Protein AF-A0A1F5L7I4-F1 (afdb_monomer)

Foldseek 3Di:
DDDPLVVCVVVVDQDAAEQDCPVVCVVSVHPYHDYDPVSVVV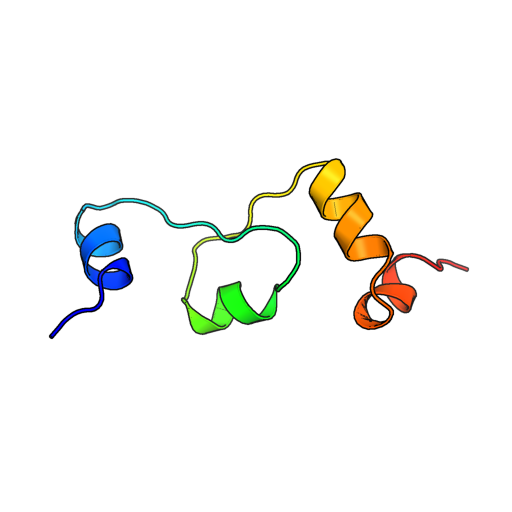NCPDPVCVVVVDDD

Solvent-accessible surface area (backbone atoms only — not comparable to full-atom values): 3607 Å² total; per-residue (Å²): 132,83,50,74,68,56,54,46,46,72,74,71,50,87,57,68,41,64,58,78,47,75,70,53,35,66,76,65,69,38,88,45,66,53,79,50,72,72,38,51,60,57,38,65,72,35,76,94,42,38,79,79,69,64,71,133

Mean predicted aligned error: 6.33 Å

Secondary structure (DSSP, 8-state):
---HHHHHHHTTPPPEE-TT-HHHHHHTT-SEE---HHHHHHHHTSGGGHHHH---

Structure (mmCIF, N/CA/C/O backbone):
data_AF-A0A1F5L7I4-F1
#
_entry.id   AF-A0A1F5L7I4-F1
#
loop_
_atom_site.group_PDB
_atom_site.id
_atom_site.type_symbol
_atom_site.label_atom_id
_atom_site.label_alt_id
_atom_site.label_comp_id
_atom_site.label_asym_id
_atom_site.label_entity_id
_atom_site.label_seq_id
_atom_site.pdbx_PDB_ins_code
_atom_site.Cartn_x
_atom_site.Cartn_y
_atom_site.Cartn_z
_atom_site.occupancy
_atom_site.B_iso_or_equiv
_atom_site.auth_seq_id
_atom_site.auth_comp_id
_atom_site.auth_asym_id
_atom_site.auth_atom_id
_atom_site.pdbx_PDB_model_num
ATOM 1 N N . MET A 1 1 ? -5.532 -10.712 23.328 1.00 80.00 1 MET A N 1
ATOM 2 C CA . MET A 1 1 ? -5.562 -9.233 23.357 1.00 80.00 1 MET A CA 1
ATOM 3 C C . MET A 1 1 ? -5.650 -8.753 21.923 1.00 80.00 1 MET A C 1
ATOM 5 O O . MET A 1 1 ? -4.911 -9.286 21.107 1.00 80.00 1 MET A O 1
ATOM 9 N N . ALA A 1 2 ? -6.562 -7.833 21.613 1.00 83.88 2 ALA A N 1
ATOM 10 C CA . ALA A 1 2 ? -6.661 -7.263 20.270 1.00 83.88 2 ALA A CA 1
ATOM 11 C C . ALA A 1 2 ? -5.479 -6.316 20.008 1.00 83.88 2 ALA A C 1
ATOM 13 O O . ALA A 1 2 ? -5.055 -5.590 20.908 1.00 83.88 2 ALA A O 1
ATOM 14 N N .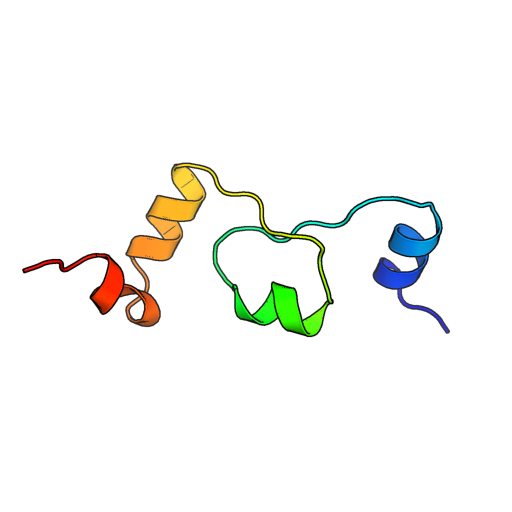 SER A 1 3 ? -4.947 -6.335 18.790 1.00 90.75 3 SER A N 1
ATOM 15 C CA . SER A 1 3 ? -3.913 -5.409 18.328 1.00 90.75 3 SER A CA 1
ATOM 16 C C . SER A 1 3 ? -4.438 -3.971 18.246 1.00 90.75 3 SER A C 1
ATOM 18 O O . SER A 1 3 ? -5.638 -3.740 18.093 1.00 90.75 3 SER A O 1
ATOM 20 N N . SER A 1 4 ? -3.541 -2.981 18.270 1.00 92.50 4 SER A N 1
ATOM 21 C CA . SER A 1 4 ? -3.921 -1.570 18.090 1.00 92.50 4 SER A CA 1
ATOM 22 C C . SER A 1 4 ? -4.640 -1.316 16.758 1.00 92.50 4 SER A C 1
ATOM 24 O O . SER A 1 4 ? -5.522 -0.466 16.684 1.00 92.50 4 SER A O 1
ATOM 26 N N . LEU A 1 5 ? -4.314 -2.086 15.713 1.00 87.69 5 LEU A N 1
ATOM 27 C CA . LEU A 1 5 ? -5.002 -2.021 14.423 1.00 87.69 5 LEU A CA 1
ATOM 28 C C . LEU A 1 5 ? -6.452 -2.516 14.522 1.00 87.69 5 LEU A C 1
ATOM 30 O O . LEU A 1 5 ? -7.352 -1.898 13.961 1.00 87.69 5 LEU A O 1
ATOM 34 N N . GLU A 1 6 ? -6.694 -3.615 15.238 1.00 87.69 6 GLU A N 1
ATOM 35 C CA . GLU A 1 6 ? -8.048 -4.135 15.468 1.00 87.69 6 GLU A CA 1
ATOM 36 C C . GLU A 1 6 ? -8.880 -3.180 16.327 1.00 87.69 6 GLU A C 1
ATOM 38 O O . GLU A 1 6 ? -10.057 -2.970 16.044 1.00 87.69 6 GLU A O 1
ATOM 43 N N 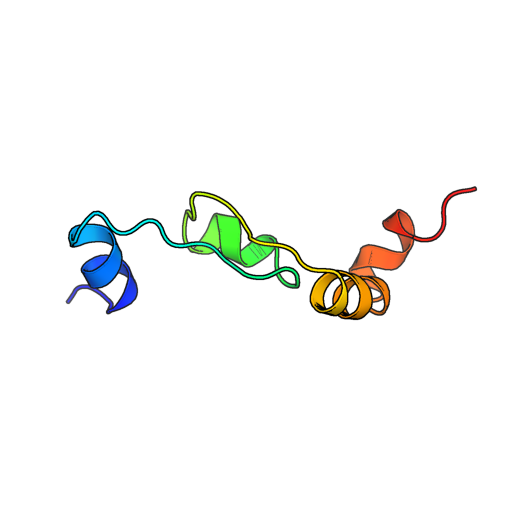. GLN A 1 7 ? -8.258 -2.541 17.321 1.00 91.81 7 GLN A N 1
ATOM 44 C CA . GLN A 1 7 ? -8.903 -1.505 18.129 1.00 91.81 7 GLN A CA 1
ATOM 45 C C . GLN A 1 7 ? -9.298 -0.285 17.284 1.00 91.81 7 GLN A C 1
ATOM 47 O O . GLN A 1 7 ? -10.410 0.211 17.429 1.00 91.81 7 GLN A O 1
ATOM 52 N N . LEU A 1 8 ? -8.441 0.156 16.355 1.00 89.69 8 LEU A N 1
ATOM 53 C CA . LEU A 1 8 ? -8.752 1.251 15.430 1.00 89.69 8 LEU A CA 1
ATOM 54 C C . LEU A 1 8 ? -9.884 0.890 14.457 1.00 89.69 8 LEU A C 1
ATOM 56 O O . LEU A 1 8 ? -10.743 1.711 14.164 1.00 89.69 8 LEU A O 1
ATOM 60 N N . LYS A 1 9 ? -9.937 -0.352 13.968 1.00 86.44 9 LYS A N 1
ATOM 61 C CA . LYS A 1 9 ? -11.069 -0.796 13.138 1.00 86.44 9 LYS A CA 1
ATOM 62 C C . LYS A 1 9 ? -12.379 -0.830 13.931 1.00 86.44 9 LYS A C 1
ATOM 64 O O . LYS A 1 9 ? -13.430 -0.503 13.385 1.00 86.44 9 LYS A O 1
ATOM 69 N N . ALA A 1 10 ? -12.321 -1.178 15.217 1.00 89.50 10 ALA A N 1
ATOM 70 C CA . ALA A 1 10 ? -13.493 -1.231 16.089 1.00 89.50 10 ALA A CA 1
ATOM 71 C C . ALA A 1 10 ? -14.129 0.147 16.360 1.00 89.50 10 ALA A C 1
ATOM 73 O O . ALA A 1 10 ? -15.306 0.199 16.707 1.00 89.50 10 ALA A O 1
ATOM 74 N N . THR A 1 11 ? -13.413 1.262 16.151 1.00 92.62 11 THR A N 1
ATOM 75 C CA . THR A 1 11 ? -13.995 2.617 16.238 1.00 92.62 11 THR A CA 1
ATOM 76 C C . THR A 1 11 ? -14.806 3.010 14.998 1.00 92.62 11 THR A C 1
ATOM 78 O O . THR A 1 11 ? -15.304 4.130 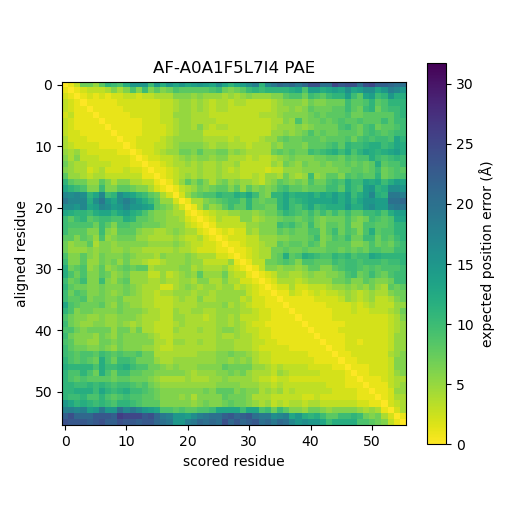14.925 1.00 92.62 11 THR A O 1
ATOM 81 N N . GLY A 1 12 ? -14.922 2.121 14.004 1.00 86.31 12 GLY A N 1
ATOM 82 C CA . GLY A 1 12 ? -15.543 2.412 12.709 1.00 86.31 12 GLY A CA 1
ATOM 83 C C . GLY A 1 12 ? -14.617 3.144 11.733 1.00 86.31 12 GLY A C 1
ATOM 84 O O . GLY A 1 12 ? -15.061 3.570 10.668 1.00 86.31 12 GLY A O 1
ATOM 85 N N . SER A 1 13 ? -13.334 3.304 12.070 1.00 87.12 13 SER A N 1
ATOM 86 C CA . SER A 1 13 ? -12.356 3.944 11.192 1.00 87.12 13 SER A CA 1
ATOM 87 C C . SER A 1 13 ? -11.961 3.024 10.034 1.00 87.12 13 SER A C 1
ATOM 89 O O . SER A 1 13 ? -11.651 1.847 10.225 1.00 87.12 13 SER A O 1
ATOM 91 N N . ILE A 1 14 ? -11.927 3.582 8.822 1.00 83.31 14 ILE A N 1
ATOM 92 C CA . ILE A 1 14 ? -11.484 2.873 7.618 1.00 83.31 14 ILE A CA 1
ATOM 93 C C . ILE A 1 14 ? -9.967 3.012 7.502 1.00 83.31 14 ILE A C 1
ATOM 95 O O . ILE A 1 14 ? -9.436 4.122 7.453 1.00 83.31 14 ILE A O 1
ATOM 99 N N . VAL A 1 15 ? -9.267 1.880 7.451 1.00 82.12 15 VAL A N 1
ATOM 100 C CA . VAL A 1 15 ? -7.803 1.842 7.372 1.00 82.12 15 VAL A CA 1
ATOM 101 C C . VAL A 1 15 ? -7.367 1.559 5.936 1.00 82.12 15 VAL A C 1
ATOM 103 O O . VAL A 1 15 ? -7.816 0.587 5.326 1.00 82.12 15 VAL A O 1
ATOM 106 N N . PHE A 1 16 ? -6.462 2.395 5.428 1.00 80.38 16 PHE A N 1
ATOM 107 C CA . PHE A 1 16 ? -5.845 2.275 4.108 1.00 80.38 16 PHE A CA 1
ATOM 108 C C . PHE A 1 16 ? -4.336 2.045 4.233 1.00 80.38 16 PHE A C 1
ATOM 110 O O . PHE A 1 16 ? -3.712 2.466 5.207 1.00 80.38 16 PHE A O 1
ATOM 117 N N . CYS A 1 17 ? -3.751 1.391 3.231 1.00 77.50 17 CYS A N 1
ATOM 118 C CA . CYS A 1 17 ? -2.307 1.182 3.104 1.00 77.50 17 CYS A CA 1
ATOM 119 C C . CYS A 1 17 ? -1.712 2.108 2.019 1.00 77.50 17 CYS A C 1
ATOM 121 O O . CYS A 1 17 ? -2.421 2.530 1.109 1.00 77.50 17 CYS A O 1
ATOM 123 N N . GLY A 1 18 ? -0.428 2.466 2.130 1.00 70.81 18 GLY A N 1
ATOM 124 C CA . GLY A 1 18 ? 0.272 3.252 1.105 1.00 70.81 18 GLY A CA 1
ATOM 125 C C . GLY A 1 18 ? 0.780 2.395 -0.070 1.00 70.81 18 GLY A C 1
ATOM 126 O O . GLY A 1 18 ? 0.921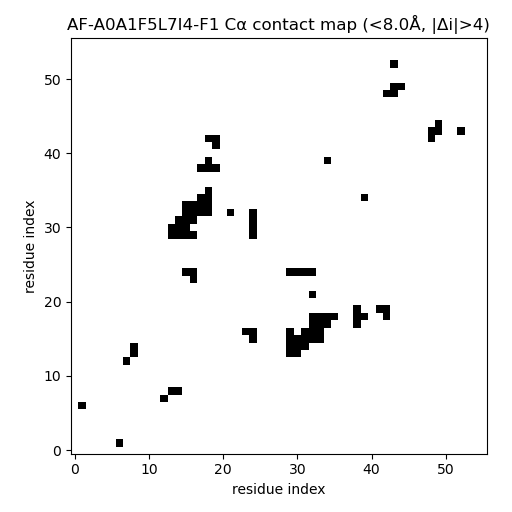 1.181 0.060 1.00 70.81 18 GLY A O 1
ATOM 127 N N . PRO A 1 19 ? 1.121 2.991 -1.223 1.00 63.97 19 PRO A N 1
ATOM 128 C CA . PRO A 1 19 ? 1.641 2.283 -2.386 1.00 63.97 19 PRO A CA 1
ATOM 129 C C . PRO A 1 19 ? 3.058 1.843 -2.078 1.00 63.97 19 PRO A C 1
ATOM 131 O O . PRO A 1 19 ? 3.914 2.650 -1.714 1.00 63.97 19 PRO A O 1
ATOM 134 N N . GLY A 1 20 ? 3.304 0.556 -2.229 1.00 59.50 20 GLY A N 1
ATOM 135 C CA . GLY A 1 20 ? 4.620 -0.009 -1.987 1.00 59.50 20 GLY A CA 1
ATOM 136 C C . GLY A 1 20 ? 4.563 -1.432 -1.479 1.00 59.50 20 GLY A C 1
ATOM 137 O O . GLY A 1 20 ? 5.577 -2.115 -1.569 1.00 59.50 20 GLY A O 1
ATOM 138 N N . ASP A 1 21 ? 3.407 -1.884 -0.997 1.00 64.88 21 ASP A N 1
ATOM 139 C CA . ASP A 1 21 ? 3.236 -3.264 -0.571 1.00 64.88 21 ASP A CA 1
ATOM 140 C C . ASP A 1 21 ? 1.775 -3.701 -0.725 1.00 64.88 21 ASP A C 1
ATOM 142 O O . ASP A 1 21 ? 1.016 -3.773 0.243 1.00 64.88 21 ASP A O 1
ATOM 146 N N . PHE A 1 22 ? 1.350 -3.973 -1.963 1.00 67.81 22 PHE A N 1
ATOM 147 C CA . PHE A 1 22 ? 0.003 -4.494 -2.225 1.00 67.81 22 PHE A CA 1
ATOM 148 C C . PHE A 1 22 ? -0.278 -5.792 -1.443 1.00 67.81 22 PHE A C 1
ATOM 150 O O . PHE A 1 22 ? -1.434 -6.064 -1.120 1.00 67.81 22 PHE A O 1
ATOM 157 N N . ALA A 1 23 ? 0.757 -6.544 -1.043 1.00 70.19 23 ALA A N 1
ATOM 158 C CA . ALA A 1 23 ? 0.604 -7.735 -0.209 1.00 70.19 23 ALA A CA 1
ATOM 159 C C . ALA A 1 23 ? 0.110 -7.408 1.215 1.00 70.19 23 ALA A C 1
ATOM 161 O O . ALA A 1 23 ? -0.519 -8.242 1.869 1.00 70.19 23 ALA A O 1
ATOM 162 N N . THR A 1 24 ? 0.310 -6.178 1.700 1.00 73.38 24 THR A N 1
ATOM 163 C CA . THR A 1 24 ? -0.226 -5.748 3.004 1.00 73.38 24 THR A CA 1
ATOM 164 C C . THR A 1 24 ? -1.725 -5.472 2.986 1.00 73.38 24 THR A C 1
ATOM 166 O O . THR A 1 24 ? -2.361 -5.566 4.039 1.00 73.38 24 THR A O 1
ATOM 169 N N . ILE A 1 25 ? -2.309 -5.175 1.819 1.00 75.69 25 ILE A N 1
ATOM 170 C CA . ILE A 1 25 ? -3.758 -4.971 1.687 1.00 75.69 25 ILE A CA 1
ATOM 171 C C . ILE A 1 25 ? -4.489 -6.26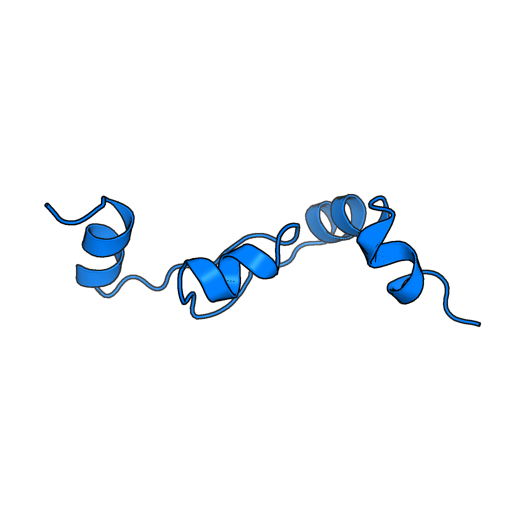2 2.062 1.00 75.69 25 ILE A C 1
ATOM 173 O O . ILE A 1 25 ? -5.407 -6.222 2.884 1.00 75.69 25 ILE A O 1
ATOM 177 N N . ASP A 1 26 ? -4.031 -7.397 1.526 1.00 75.31 26 ASP A N 1
ATOM 178 C CA . ASP A 1 26 ? -4.594 -8.718 1.818 1.00 75.31 26 ASP A CA 1
ATOM 179 C C . ASP A 1 26 ? -4.306 -9.147 3.264 1.00 75.31 26 ASP A C 1
ATOM 181 O O . ASP A 1 26 ? -5.228 -9.459 4.022 1.00 75.31 26 ASP A O 1
ATOM 185 N N . LYS A 1 27 ? -3.043 -9.021 3.707 1.00 79.38 27 LYS A N 1
ATOM 186 C CA . LYS A 1 27 ? -2.617 -9.367 5.076 1.00 79.38 27 LYS A CA 1
ATOM 187 C C . LYS A 1 27 ? -3.479 -8.708 6.151 1.00 79.38 27 LYS A C 1
ATOM 189 O O . LYS A 1 27 ? -3.817 -9.338 7.152 1.00 79.38 27 LYS A O 1
ATOM 194 N N . TYR A 1 28 ? -3.805 -7.432 5.968 1.00 79.44 28 TYR A N 1
ATOM 195 C CA . TYR A 1 28 ? -4.556 -6.663 6.953 1.00 79.44 28 TYR A CA 1
ATOM 196 C C . TYR A 1 28 ? -6.027 -6.489 6.587 1.00 79.44 28 TYR A C 1
ATOM 198 O O . TYR A 1 28 ? -6.716 -5.766 7.306 1.00 79.44 28 TYR A O 1
ATOM 206 N N . LYS A 1 29 ? -6.530 -7.136 5.524 1.00 77.75 29 LYS A N 1
ATOM 207 C CA . LYS A 1 29 ? -7.910 -6.991 5.023 1.00 77.75 29 LYS A CA 1
ATOM 208 C C . LYS A 1 29 ? -8.349 -5.526 5.005 1.00 77.75 29 LYS A C 1
ATOM 210 O O . LYS A 1 29 ? -9.308 -5.136 5.680 1.00 77.75 29 LYS A O 1
ATOM 215 N N . LEU A 1 30 ? -7.533 -4.693 4.371 1.00 79.94 30 LEU A N 1
ATOM 216 C CA . LEU A 1 30 ? -7.774 -3.257 4.279 1.00 79.94 30 LEU A CA 1
ATOM 217 C C . LEU A 1 30 ? -8.765 -2.983 3.155 1.00 79.94 30 LEU A C 1
ATOM 219 O O . LEU A 1 30 ? -8.824 -3.719 2.175 1.00 79.94 30 LEU A O 1
ATOM 223 N N . GLN A 1 31 ? -9.540 -1.912 3.297 1.00 78.50 31 GLN A N 1
ATOM 224 C CA . GLN A 1 31 ? -10.573 -1.568 2.318 1.00 78.50 31 GLN A CA 1
ATOM 225 C C . GLN A 1 31 ? -9.989 -1.023 1.009 1.00 78.50 31 GLN A C 1
ATOM 227 O O . GLN A 1 31 ? -10.675 -0.994 -0.009 1.00 78.50 31 GLN A O 1
ATOM 232 N N . GLY A 1 32 ? -8.726 -0.596 1.031 1.00 78.69 32 GLY A N 1
ATOM 233 C CA . GLY A 1 32 ? -8.005 -0.166 -0.154 1.00 78.69 32 GLY A CA 1
ATOM 234 C C . GLY A 1 32 ? -6.612 0.358 0.168 1.00 78.69 32 GLY A C 1
ATOM 235 O O . GLY A 1 32 ? -6.119 0.254 1.297 1.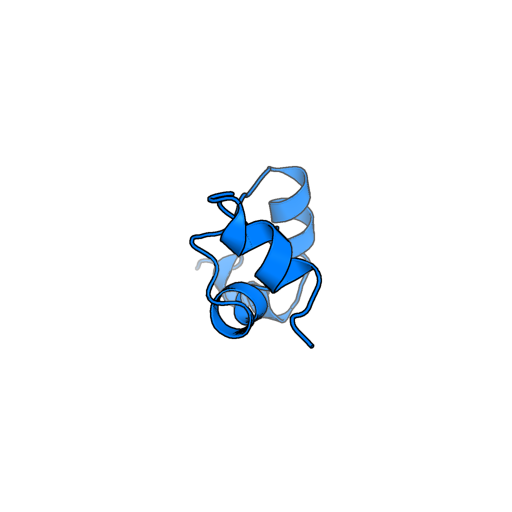00 78.69 32 GLY A O 1
ATOM 236 N N . ALA A 1 33 ? -6.005 0.977 -0.838 1.00 83.12 33 ALA A N 1
ATOM 237 C CA . ALA A 1 33 ? -4.749 1.696 -0.716 1.00 83.12 33 ALA A CA 1
ATOM 238 C C . ALA A 1 33 ? -4.896 3.129 -1.230 1.00 83.12 33 ALA A C 1
ATOM 240 O O . ALA A 1 33 ? -5.687 3.399 -2.133 1.00 83.12 33 ALA A O 1
ATOM 241 N N . THR A 1 34 ? -4.134 4.049 -0.652 1.00 84.56 34 THR A N 1
ATOM 242 C CA . THR A 1 34 ? -4.042 5.430 -1.127 1.00 84.56 34 THR A CA 1
ATOM 243 C C . THR A 1 34 ? -2.766 5.594 -1.930 1.00 84.56 34 THR A C 1
ATOM 245 O O . THR A 1 34 ? -1.710 5.150 -1.500 1.00 84.56 34 THR A O 1
ATOM 248 N N . THR A 1 35 ? -2.845 6.241 -3.094 1.00 84.81 35 THR A N 1
ATOM 249 C CA . THR A 1 35 ? -1.678 6.531 -3.937 1.00 84.81 35 THR A CA 1
ATOM 250 C C . THR A 1 35 ? -1.452 8.023 -4.092 1.00 84.81 35 THR A C 1
ATOM 252 O O . THR A 1 35 ? -2.406 8.794 -4.131 1.00 84.81 35 THR A O 1
ATOM 255 N N . ASN A 1 36 ? -0.194 8.435 -4.238 1.00 87.38 36 ASN A N 1
ATOM 256 C CA . ASN A 1 36 ? 0.169 9.789 -4.651 1.00 87.38 36 ASN A CA 1
ATOM 257 C C . ASN A 1 36 ? 1.404 9.742 -5.578 1.00 87.38 36 ASN A C 1
ATOM 259 O O . ASN A 1 36 ? 2.074 8.705 -5.626 1.00 87.38 36 ASN A O 1
ATOM 263 N N . PRO A 1 37 ? 1.731 10.829 -6.302 1.00 90.38 37 PRO A N 1
ATOM 264 C CA . PRO A 1 37 ? 2.831 10.828 -7.270 1.00 90.38 37 PRO A CA 1
ATOM 265 C C . PRO A 1 37 ? 4.186 10.404 -6.689 1.00 90.38 37 PRO A C 1
ATOM 267 O O . PRO A 1 37 ? 4.897 9.616 -7.307 1.00 90.38 37 PRO A O 1
ATOM 270 N N . SER A 1 38 ? 4.527 10.860 -5.481 1.00 89.44 38 SER A N 1
ATOM 271 C CA . SER A 1 38 ? 5.789 10.501 -4.821 1.00 89.44 38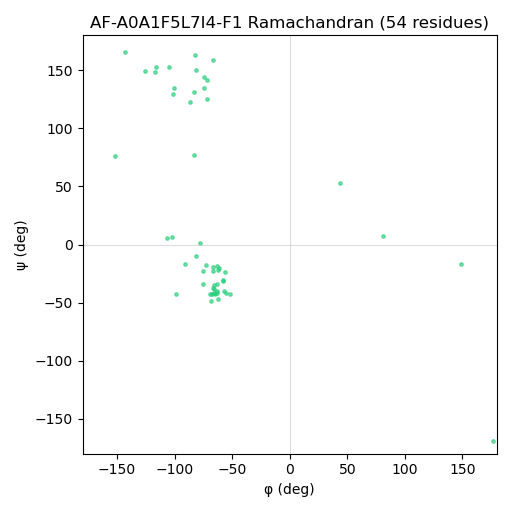 SER A CA 1
ATOM 272 C C . SER A 1 38 ? 5.883 9.004 -4.521 1.00 89.44 38 SER A C 1
ATOM 274 O O . SER A 1 38 ? 6.937 8.396 -4.690 1.00 89.44 38 SER A O 1
ATOM 276 N N . LEU A 1 39 ? 4.775 8.395 -4.096 1.00 85.69 39 LEU A N 1
ATOM 277 C CA . LEU A 1 39 ? 4.712 6.973 -3.765 1.00 85.69 39 LEU A CA 1
ATOM 278 C C . LEU A 1 39 ? 4.685 6.090 -5.020 1.00 85.69 39 LEU A C 1
ATOM 280 O O . LEU A 1 39 ? 5.302 5.028 -5.029 1.00 85.69 39 LEU A O 1
ATOM 284 N N . ILE A 1 40 ? 4.053 6.551 -6.104 1.00 87.19 40 ILE A N 1
ATOM 285 C CA . ILE A 1 40 ? 4.129 5.884 -7.413 1.00 87.19 40 ILE A CA 1
ATOM 286 C C . ILE A 1 40 ? 5.560 5.922 -7.959 1.00 87.19 40 ILE A C 1
ATOM 288 O O . ILE A 1 40 ? 6.063 4.900 -8.416 1.00 87.19 40 ILE A O 1
ATOM 292 N N . LEU A 1 41 ? 6.251 7.059 -7.841 1.00 88.00 41 LEU A N 1
ATOM 293 C CA . LEU A 1 41 ? 7.654 7.185 -8.243 1.00 88.00 41 LEU A CA 1
ATOM 294 C C . LEU A 1 41 ? 8.588 6.280 -7.425 1.00 88.00 41 LEU A C 1
ATOM 296 O O . LEU A 1 41 ? 9.596 5.798 -7.936 1.00 88.00 41 LEU A O 1
ATOM 300 N N . ALA A 1 42 ? 8.291 6.066 -6.143 1.00 85.94 42 ALA A N 1
ATOM 301 C CA . ALA A 1 42 ? 9.041 5.118 -5.327 1.00 85.94 42 ALA A CA 1
ATOM 302 C C . ALA A 1 42 ? 8.781 3.669 -5.769 1.00 85.94 42 ALA A C 1
ATOM 304 O O . ALA A 1 42 ? 9.724 2.885 -5.870 1.00 85.94 42 ALA A O 1
ATOM 305 N N . ALA A 1 43 ? 7.524 3.323 -6.067 1.00 85.50 43 ALA A N 1
ATOM 306 C CA . ALA A 1 43 ? 7.151 1.995 -6.541 1.00 85.50 43 ALA A CA 1
ATOM 307 C C . ALA A 1 43 ? 7.744 1.675 -7.924 1.00 85.50 43 ALA A C 1
ATOM 309 O O . ALA A 1 43 ? 8.277 0.586 -8.100 1.00 85.50 43 ALA A O 1
ATOM 310 N N . SER A 1 44 ? 7.751 2.617 -8.874 1.00 87.62 44 SER A N 1
ATOM 311 C CA . SER A 1 44 ? 8.278 2.378 -10.230 1.00 87.62 44 SER A CA 1
ATOM 312 C C . SER A 1 44 ? 9.767 2.021 -10.270 1.00 87.62 44 SER A C 1
ATOM 314 O O . SER A 1 44 ? 10.232 1.429 -11.237 1.00 87.62 44 SER A O 1
ATOM 316 N N . LYS A 1 45 ? 10.524 2.348 -9.216 1.00 87.75 45 LYS A N 1
ATOM 317 C CA . LYS A 1 45 ? 11.948 1.998 -9.083 1.00 87.75 45 LYS A CA 1
ATOM 318 C C . LYS A 1 45 ? 12.187 0.571 -8.588 1.00 87.75 45 LYS A C 1
ATOM 320 O O . LYS A 1 45 ? 13.335 0.130 -8.560 1.00 87.75 45 LYS A O 1
ATOM 325 N N . LYS A 1 46 ? 11.152 -0.140 -8.135 1.00 86.19 46 LYS A N 1
ATOM 326 C CA . LYS A 1 46 ? 11.291 -1.517 -7.657 1.00 86.19 46 LYS A CA 1
ATOM 327 C C . LYS A 1 46 ? 11.260 -2.485 -8.836 1.00 86.19 46 LYS A C 1
ATOM 329 O O . LYS A 1 46 ? 10.338 -2.452 -9.645 1.00 86.19 46 LYS A O 1
ATOM 334 N N . ALA A 1 47 ? 12.223 -3.407 -8.870 1.00 86.62 47 ALA A N 1
ATOM 335 C CA . ALA A 1 47 ? 12.330 -4.418 -9.923 1.00 86.62 47 ALA A CA 1
ATOM 336 C C . ALA A 1 47 ? 11.073 -5.303 -10.043 1.00 86.62 47 ALA A C 1
ATOM 338 O O . ALA A 1 47 ? 10.714 -5.712 -11.142 1.00 86.62 47 ALA A O 1
ATOM 339 N N . GLU A 1 48 ? 10.369 -5.548 -8.932 1.00 85.44 48 GLU A N 1
ATOM 340 C CA . GLU A 1 48 ? 9.118 -6.323 -8.897 1.00 85.44 48 GLU A CA 1
ATOM 341 C C . GLU A 1 48 ? 7.977 -5.699 -9.720 1.00 85.44 48 GLU A C 1
ATOM 343 O O . GLU A 1 48 ? 7.061 -6.408 -10.128 1.00 85.44 48 GLU A O 1
ATOM 348 N N . TYR A 1 49 ? 8.046 -4.393 -9.994 1.00 87.12 49 TYR A N 1
ATOM 349 C CA . TYR A 1 49 ? 7.059 -3.671 -10.796 1.00 87.12 49 TYR A CA 1
ATOM 350 C C . TYR A 1 49 ? 7.577 -3.297 -12.191 1.00 87.12 49 TYR A C 1
ATOM 352 O O . TYR A 1 49 ? 6.857 -2.628 -12.924 1.00 87.12 49 TYR A O 1
ATOM 360 N N . ALA A 1 50 ? 8.780 -3.734 -12.590 1.00 85.81 50 ALA A N 1
ATOM 361 C CA . ALA A 1 50 ? 9.384 -3.358 -13.875 1.00 85.81 50 ALA A CA 1
ATOM 362 C C . ALA A 1 50 ? 8.492 -3.718 -15.077 1.00 85.81 50 ALA A C 1
ATOM 364 O O . ALA A 1 50 ? 8.297 -2.900 -15.970 1.00 85.81 50 ALA A O 1
ATOM 365 N N . SER A 1 51 ? 7.839 -4.884 -15.040 1.00 88.69 51 SER A N 1
ATOM 366 C CA . SER A 1 51 ? 6.901 -5.329 -16.083 1.00 88.69 51 SER A CA 1
ATOM 367 C C . SER A 1 51 ? 5.662 -4.442 -16.250 1.00 88.69 51 SER A C 1
ATOM 369 O O . SER A 1 51 ? 4.981 -4.535 -17.266 1.00 88.69 51 SER A O 1
ATOM 371 N N . LEU A 1 52 ? 5.342 -3.608 -15.256 1.00 86.44 52 LEU A N 1
ATOM 372 C CA . LEU A 1 52 ? 4.233 -2.654 -15.308 1.00 86.44 52 LEU A CA 1
ATOM 373 C C . LEU A 1 52 ? 4.663 -1.285 -15.854 1.00 86.44 52 LEU A C 1
ATOM 375 O O . LEU A 1 52 ? 3.801 -0.478 -16.198 1.00 86.44 52 LEU A O 1
ATOM 379 N N . ILE A 1 53 ? 5.969 -1.005 -15.883 1.00 86.19 53 ILE A N 1
ATOM 380 C CA . ILE A 1 53 ? 6.543 0.272 -16.328 1.00 86.19 53 ILE A CA 1
ATOM 381 C C . ILE A 1 53 ? 7.034 0.162 -17.771 1.00 86.19 53 ILE A C 1
ATOM 383 O O . ILE A 1 53 ? 6.774 1.054 -18.578 1.00 86.19 53 ILE A O 1
ATOM 387 N N . ASP A 1 54 ? 7.696 -0.945 -18.094 1.00 77.62 54 ASP A N 1
ATOM 388 C CA . ASP A 1 54 ? 8.238 -1.220 -19.418 1.00 77.62 54 ASP A CA 1
ATOM 389 C C . ASP A 1 54 ? 7.127 -1.796 -20.315 1.00 77.62 54 ASP A C 1
ATOM 391 O O . ASP A 1 54 ? 7.022 -3.005 -20.526 1.00 77.62 54 ASP A O 1
ATOM 395 N N . ALA A 1 55 ? 6.235 -0.926 -20.797 1.00 60.44 55 ALA A N 1
ATOM 396 C CA . ALA A 1 55 ? 5.285 -1.273 -21.854 1.00 60.44 55 ALA A CA 1
ATOM 397 C C . ALA A 1 55 ? 6.013 -1.349 -23.219 1.00 60.44 55 ALA A C 1
ATOM 399 O O . ALA A 1 55 ? 6.939 -0.562 -23.434 1.00 60.44 55 ALA A O 1
ATOM 400 N N . PRO A 1 56 ? 5.634 -2.279 -24.120 1.00 61.53 56 PRO A N 1
ATOM 401 C CA . PRO A 1 56 ? 6.256 -2.424 -25.440 1.00 61.53 56 PRO A CA 1
ATOM 402 C C . PRO A 1 56 ? 6.085 -1.194 -26.340 1.00 61.53 56 PRO A C 1
ATOM 404 O O . PRO A 1 56 ? 5.056 -0.489 -26.210 1.00 61.53 56 PRO A O 1
#

Organism: Penicillium arizonense (NCBI:txid1835702)

Nearest PDB structures (foldseek):
  3igx-assembly2_B  TM=8.689E-01  e=1.375E-02  Francisella tularensis subsp. tularensis SCHU S4
  4rz6-assembly1_B  TM=8.661E-01  e=4.146E-02  Escherichia coli K-12
  1wx0-assembly1_C  TM=4.138E-01  e=7.333E+00  Thermus thermophilus HB8

Sequence (56 aa):
MASSLEQ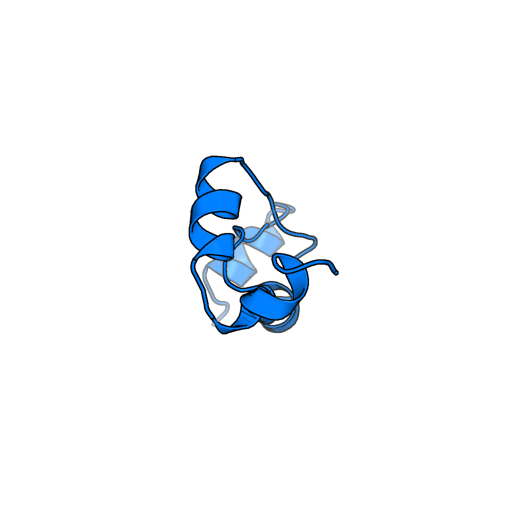LKATGSIVFCGPGDFATIDKYKLQGATTNPSLILAASKKAEYASLIDAP

Radius of gyration: 14.45 Å; Cα contacts (8 Å, |Δi|>4): 46; chains: 1; bounding box: 28×20×49 Å

InterPro domains:
  IPR013785 Aldolase-type TIM barrel [G3DSA:3.20.20.70] (1-55)
  IPR018225 Transaldolase, active site [PS01054] (32-40)

pLDDT: mean 81.86, std 8.34, range [59.5, 92.62]